Protein AF-A0AAW1YA66-F1 (afdb_monomer)

Secondary structure (DSSP, 8-state):
---S--GGGTS-TTS---TT-HHHHHHHHHHHHHT-SSGGGSPPHHHHHHHHTTSSPPPPPPPGGGGS--------------TTSSS---

pLDDT: mean 74.3, std 18.47, range [38.69, 97.31]

Solvent-accessible surface area (backbone atoms only — not comparable to full-atom values): 6236 Å² total; per-residue (Å²): 91,83,71,95,62,66,67,71,79,77,47,62,89,88,59,89,72,62,96,81,46,59,65,57,58,48,51,51,41,51,51,58,40,60,68,42,87,55,69,87,71,33,69,52,70,70,56,51,50,35,33,77,73,66,75,36,83,74,71,83,46,84,46,77,76,75,79,67,81,91,71,92,74,90,74,78,91,77,78,86,80,69,85,72,72,85,68,69,90,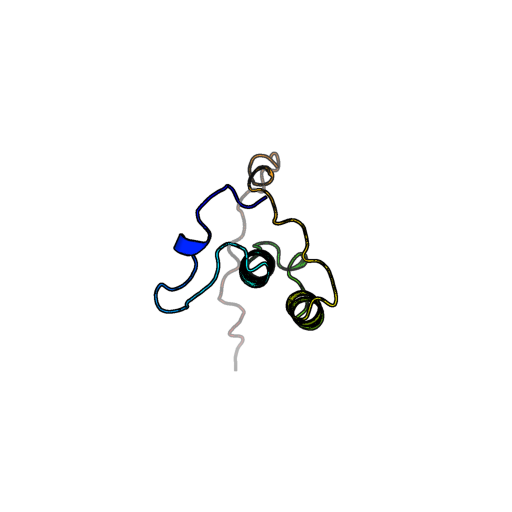131

Structure (mmCIF, N/CA/C/O backbone):
data_AF-A0AAW1YA66-F1
#
_entry.id   AF-A0AAW1YA66-F1
#
loop_
_atom_site.group_PDB
_atom_site.id
_atom_site.type_symbol
_atom_site.label_atom_id
_atom_site.label_alt_id
_atom_site.label_comp_id
_atom_site.label_asym_id
_atom_site.label_entity_id
_atom_site.label_seq_id
_atom_site.pdbx_PDB_ins_code
_atom_site.Cartn_x
_atom_site.Cartn_y
_atom_site.Cartn_z
_atom_site.occupancy
_atom_site.B_iso_or_equiv
_atom_site.auth_seq_id
_atom_site.auth_comp_id
_atom_site.auth_asym_id
_atom_site.auth_atom_id
_atom_site.pdbx_PDB_model_num
ATOM 1 N N . MET A 1 1 ? 7.799 9.699 3.716 1.00 44.59 1 MET A N 1
ATOM 2 C CA . MET A 1 1 ? 8.345 9.281 2.397 1.00 44.59 1 MET A CA 1
ATOM 3 C C . MET A 1 1 ? 9.010 7.923 2.551 1.00 44.59 1 MET A C 1
ATOM 5 O O . MET A 1 1 ? 9.766 7.777 3.507 1.00 44.59 1 MET A O 1
ATOM 9 N N . LEU A 1 2 ? 8.720 6.936 1.686 1.00 50.50 2 LEU A N 1
ATOM 10 C CA . LEU A 1 2 ? 9.565 5.739 1.617 1.00 50.50 2 LEU A CA 1
ATOM 11 C C . LEU A 1 2 ? 10.988 6.236 1.356 1.00 50.50 2 LEU A C 1
ATOM 13 O O . LEU A 1 2 ? 11.214 6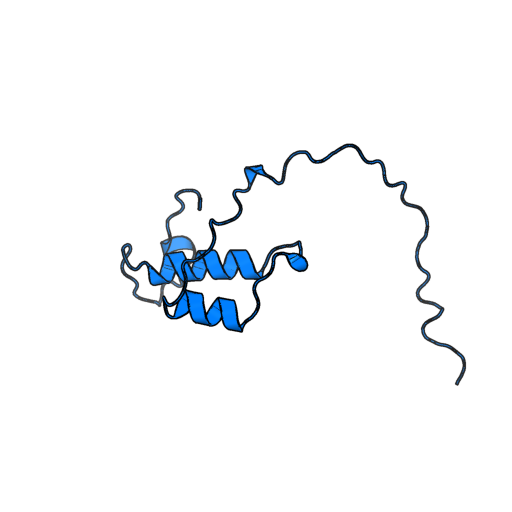.970 0.395 1.00 50.50 2 LEU A O 1
ATOM 17 N N . ARG A 1 3 ? 11.924 5.910 2.256 1.00 51.97 3 ARG A N 1
ATOM 18 C CA . ARG A 1 3 ? 13.349 6.054 1.950 1.00 51.97 3 ARG A CA 1
ATOM 19 C C . ARG A 1 3 ? 13.561 5.326 0.633 1.00 51.97 3 ARG A C 1
ATOM 21 O O . ARG A 1 3 ? 12.957 4.277 0.445 1.00 51.97 3 ARG A O 1
ATOM 28 N N . GLU A 1 4 ? 14.359 5.912 -0.242 1.00 52.31 4 GLU A N 1
ATOM 29 C CA . GLU A 1 4 ? 14.715 5.429 -1.576 1.00 52.31 4 GLU A CA 1
ATOM 30 C C . GLU A 1 4 ? 15.423 4.058 -1.503 1.00 52.31 4 GLU A C 1
ATOM 32 O O . GLU A 1 4 ? 16.616 3.919 -1.739 1.00 52.31 4 GLU A O 1
ATOM 37 N N . GLY A 1 5 ? 14.694 3.040 -1.054 1.00 57.00 5 GLY A N 1
ATOM 38 C CA . GLY A 1 5 ? 14.977 1.632 -1.232 1.00 57.00 5 GLY A CA 1
ATOM 39 C C . GLY A 1 5 ? 14.304 1.222 -2.529 1.00 57.00 5 GLY A C 1
ATOM 40 O O . GLY A 1 5 ? 13.197 1.680 -2.834 1.00 57.00 5 GLY A O 1
ATOM 41 N N . LYS A 1 6 ? 14.990 0.412 -3.332 1.00 70.06 6 LYS A N 1
AT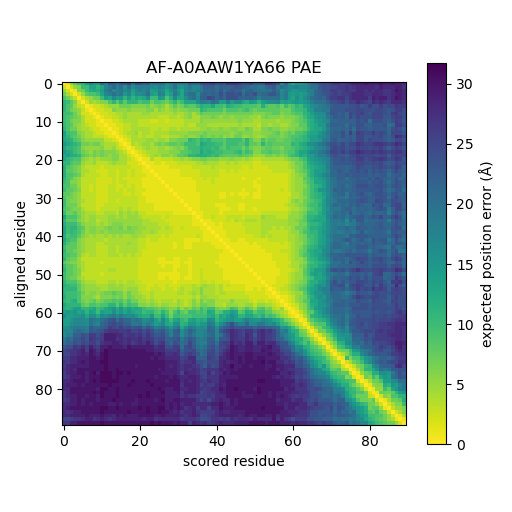OM 42 C CA . LYS A 1 6 ? 14.450 -0.035 -4.611 1.00 70.06 6 LYS A CA 1
ATOM 43 C C . LYS A 1 6 ? 13.148 -0.784 -4.350 1.00 70.06 6 LYS A C 1
ATOM 45 O O . LYS A 1 6 ? 13.126 -1.771 -3.632 1.00 70.06 6 LYS A O 1
ATOM 50 N N . MET A 1 7 ? 12.065 -0.329 -4.972 1.00 73.50 7 MET A N 1
ATOM 51 C CA . MET A 1 7 ? 10.736 -0.958 -4.913 1.00 73.50 7 MET A CA 1
ATOM 52 C C . MET A 1 7 ? 10.806 -2.456 -5.246 1.00 73.50 7 MET A C 1
ATOM 54 O O . MET A 1 7 ? 10.117 -3.274 -4.643 1.00 73.50 7 MET A O 1
ATOM 58 N N . LYS A 1 8 ? 11.724 -2.796 -6.157 1.00 75.25 8 LYS A N 1
ATOM 59 C CA . LYS A 1 8 ? 12.105 -4.149 -6.573 1.00 75.25 8 LYS A CA 1
ATOM 60 C C . LYS A 1 8 ? 12.533 -5.080 -5.440 1.00 75.25 8 LYS A C 1
ATOM 62 O O . LYS A 1 8 ? 12.466 -6.283 -5.624 1.00 75.25 8 LYS A O 1
ATOM 67 N N . ASP A 1 9 ? 12.951 -4.549 -4.296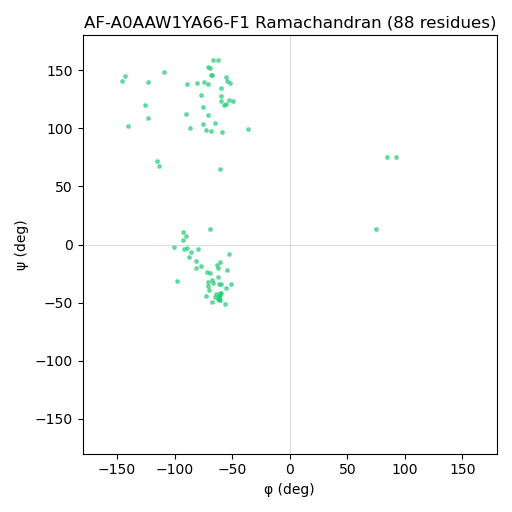 1.00 83.38 9 ASP A N 1
ATOM 68 C CA . ASP A 1 9 ? 13.377 -5.365 -3.157 1.00 83.38 9 ASP A CA 1
ATOM 69 C C . ASP A 1 9 ? 12.176 -5.877 -2.336 1.00 83.38 9 ASP A C 1
ATOM 71 O O . ASP A 1 9 ? 12.306 -6.828 -1.571 1.00 83.38 9 ASP A O 1
ATOM 75 N N . ILE A 1 10 ? 11.010 -5.229 -2.466 1.00 84.31 10 ILE A N 1
ATOM 76 C CA . ILE A 1 10 ? 9.774 -5.560 -1.730 1.00 84.31 10 ILE A CA 1
ATOM 77 C C . ILE A 1 10 ? 8.845 -6.426 -2.587 1.00 84.31 10 ILE A C 1
ATOM 79 O O . ILE A 1 10 ? 8.062 -7.226 -2.076 1.00 84.31 10 ILE A O 1
ATOM 83 N N . VAL A 1 11 ? 8.904 -6.218 -3.897 1.00 85.88 11 VAL A N 1
ATOM 84 C CA . VAL A 1 11 ? 8.081 -6.895 -4.888 1.00 85.88 11 VAL A CA 1
ATOM 85 C C . VAL A 1 11 ? 8.663 -8.280 -5.179 1.00 85.88 11 VAL A C 1
ATOM 87 O O . VAL A 1 11 ? 9.876 -8.438 -5.284 1.00 85.88 11 VAL A O 1
ATOM 90 N N . ASP A 1 12 ? 7.797 -9.287 -5.308 1.00 89.88 12 ASP A N 1
ATOM 91 C CA . ASP A 1 12 ? 8.208 -10.647 -5.672 1.00 89.88 12 ASP A CA 1
ATOM 92 C C . ASP A 1 12 ? 9.004 -10.651 -6.997 1.00 89.88 12 ASP A C 1
ATOM 94 O O . ASP A 1 12 ? 8.730 -9.879 -7.913 1.00 89.88 12 ASP A O 1
ATOM 98 N N . SER A 1 13 ? 10.012 -11.510 -7.121 1.00 88.25 13 SER A N 1
ATOM 99 C CA . SER A 1 13 ? 10.831 -11.562 -8.340 1.00 88.25 13 SER A CA 1
ATOM 100 C C . SER A 1 13 ? 10.070 -12.112 -9.552 1.00 88.25 13 SER A C 1
ATOM 102 O O . SER A 1 13 ? 10.416 -11.779 -10.685 1.00 88.25 13 SER A O 1
ATOM 104 N N . GLU A 1 14 ? 9.025 -12.915 -9.325 1.00 90.62 14 GLU A N 1
ATOM 105 C CA . GLU A 1 14 ? 8.205 -13.505 -10.389 1.00 90.62 14 GLU A CA 1
ATOM 106 C C . GLU A 1 14 ? 7.148 -12.532 -10.936 1.00 90.62 14 GLU A C 1
ATOM 108 O O . GLU A 1 14 ? 6.573 -12.776 -12.001 1.00 90.62 14 GLU A O 1
ATOM 113 N N . ILE A 1 15 ? 6.873 -11.419 -10.242 1.00 86.94 15 ILE A N 1
ATOM 114 C CA . ILE A 1 15 ? 5.933 -10.410 -10.734 1.00 86.94 15 ILE A CA 1
ATOM 115 C C . ILE A 1 15 ? 6.687 -9.365 -11.567 1.00 86.94 15 ILE A C 1
ATOM 117 O O . ILE A 1 15 ? 7.509 -8.587 -11.086 1.00 86.94 15 ILE A O 1
ATOM 121 N N . SER A 1 16 ? 6.414 -9.354 -12.872 1.00 84.38 16 SER A N 1
ATOM 122 C CA . SER A 1 16 ? 7.013 -8.388 -13.790 1.00 84.38 16 SER A CA 1
ATOM 123 C C . SER A 1 16 ? 6.342 -7.029 -13.616 1.00 84.38 16 SER A C 1
ATOM 125 O O . SER A 1 16 ? 5.221 -6.831 -14.095 1.00 84.38 16 SER A O 1
ATOM 127 N N . ILE A 1 17 ? 7.014 -6.096 -12.944 1.00 81.44 17 ILE A N 1
ATOM 128 C CA . ILE A 1 17 ? 6.506 -4.735 -12.767 1.00 81.44 17 ILE A CA 1
ATOM 129 C C . ILE A 1 17 ? 7.506 -3.714 -13.299 1.00 81.44 17 ILE A C 1
ATOM 131 O O . ILE A 1 17 ? 8.719 -3.866 -13.137 1.00 81.44 17 ILE A O 1
ATOM 135 N N . ASP A 1 18 ? 6.981 -2.687 -13.960 1.00 83.19 18 ASP A N 1
ATOM 136 C CA . ASP A 1 18 ? 7.763 -1.535 -14.385 1.00 83.19 18 ASP A CA 1
ATOM 137 C C . ASP A 1 18 ? 8.087 -0.647 -13.176 1.00 83.19 18 ASP A C 1
ATOM 139 O O . ASP A 1 18 ? 7.238 -0.438 -12.309 1.00 83.19 18 ASP A O 1
ATOM 143 N N . ASP A 1 19 ? 9.307 -0.109 -13.114 1.00 73.88 19 ASP A N 1
ATOM 144 C CA . ASP A 1 19 ? 9.728 0.749 -11.997 1.00 73.88 19 ASP A CA 1
ATOM 145 C C . ASP A 1 19 ? 8.887 2.042 -11.903 1.00 73.88 19 ASP A C 1
ATOM 147 O O . ASP A 1 19 ? 8.838 2.659 -10.839 1.00 73.88 19 ASP A O 1
ATOM 151 N N . ALA A 1 20 ? 8.216 2.452 -12.988 1.00 78.38 20 ALA A N 1
ATOM 152 C CA . ALA A 1 20 ? 7.311 3.599 -13.016 1.00 78.38 20 ALA A CA 1
ATOM 153 C C . ALA A 1 20 ? 5.838 3.233 -12.741 1.00 78.38 20 ALA A C 1
ATOM 155 O O . ALA A 1 20 ? 4.975 4.111 -12.815 1.00 78.38 20 ALA A O 1
ATOM 156 N N . ASP A 1 21 ? 5.515 1.972 -12.422 1.00 8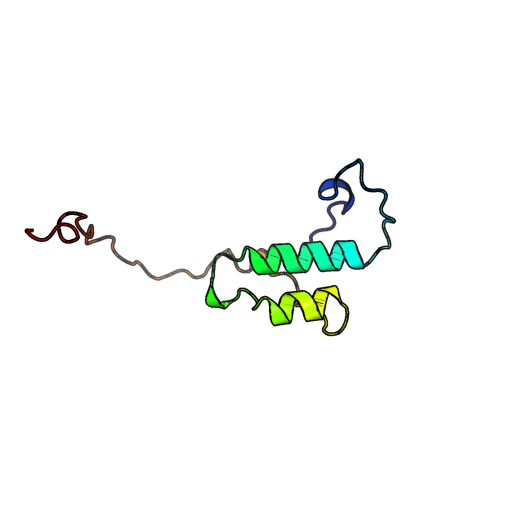6.31 21 ASP A N 1
ATOM 157 C CA . ASP A 1 21 ? 4.141 1.582 -12.094 1.00 86.31 21 ASP A CA 1
ATOM 158 C C . ASP A 1 21 ? 3.732 2.109 -10.706 1.00 86.31 21 ASP A C 1
ATOM 160 O O . ASP A 1 21 ? 4.008 1.516 -9.657 1.00 86.31 21 ASP A O 1
ATOM 164 N N . GLU A 1 22 ? 3.016 3.235 -10.697 1.00 85.81 22 GLU A N 1
ATOM 165 C CA . GLU A 1 22 ? 2.508 3.884 -9.481 1.00 85.81 22 GLU A CA 1
ATOM 166 C C . GLU A 1 22 ? 1.554 3.000 -8.658 1.00 85.81 22 GLU A C 1
ATOM 168 O O . GLU A 1 22 ? 1.298 3.275 -7.479 1.00 85.81 22 GLU A O 1
ATOM 173 N N . ARG A 1 23 ? 1.031 1.905 -9.224 1.00 88.44 23 ARG A N 1
ATOM 174 C CA . ARG A 1 23 ? 0.203 0.958 -8.463 1.00 88.44 23 ARG A CA 1
ATOM 175 C C . ARG A 1 23 ? 1.019 0.245 -7.396 1.00 88.44 23 ARG A C 1
ATOM 177 O O . ARG A 1 23 ? 0.493 -0.016 -6.317 1.00 88.44 23 ARG A O 1
ATOM 184 N N . VAL A 1 24 ? 2.302 -0.012 -7.655 1.00 88.31 24 VAL A N 1
ATOM 185 C CA . VAL A 1 24 ? 3.210 -0.634 -6.682 1.00 88.31 24 VAL A CA 1
ATOM 186 C C . VAL A 1 24 ? 3.466 0.304 -5.518 1.00 88.31 24 VAL A C 1
ATOM 188 O O . VAL A 1 24 ? 3.311 -0.090 -4.363 1.00 88.31 24 VAL A O 1
ATOM 191 N N . SER A 1 25 ? 3.812 1.560 -5.805 1.00 86.19 25 SER A N 1
ATOM 192 C CA . SER A 1 25 ? 4.050 2.555 -4.758 1.00 86.19 25 SER A CA 1
ATOM 193 C C . SER A 1 25 ? 2.795 2.771 -3.912 1.00 86.19 25 SER A C 1
ATOM 195 O O . SER A 1 25 ? 2.871 2.758 -2.682 1.00 86.19 25 SER A O 1
ATOM 197 N N . THR A 1 26 ? 1.631 2.872 -4.557 1.00 90.19 26 THR A N 1
ATOM 198 C CA . THR A 1 26 ? 0.332 2.998 -3.887 1.00 90.19 26 THR A CA 1
ATOM 199 C C . THR A 1 26 ? 0.030 1.779 -3.017 1.00 90.19 26 THR A C 1
ATOM 201 O O . THR A 1 26 ? -0.308 1.940 -1.844 1.00 90.19 26 THR A O 1
ATOM 204 N N . ALA A 1 27 ? 0.205 0.564 -3.543 1.00 90.81 27 ALA A N 1
ATOM 205 C CA . ALA A 1 27 ? -0.029 -0.671 -2.800 1.00 90.81 27 ALA A CA 1
ATOM 206 C C . ALA A 1 27 ? 0.883 -0.781 -1.571 1.00 90.81 27 ALA A C 1
ATOM 208 O O . ALA A 1 27 ? 0.407 -1.129 -0.491 1.00 90.81 27 ALA A O 1
ATOM 209 N N . ILE A 1 28 ? 2.163 -0.417 -1.697 1.00 88.69 28 ILE A N 1
ATOM 210 C CA . ILE A 1 28 ? 3.108 -0.419 -0.574 1.00 88.69 28 ILE A CA 1
ATOM 211 C C . ILE A 1 28 ? 2.692 0.605 0.490 1.00 88.69 28 ILE A C 1
ATOM 213 O O . ILE A 1 28 ? 2.665 0.280 1.677 1.00 88.69 28 ILE A O 1
ATOM 217 N N . VAL A 1 29 ? 2.323 1.829 0.096 1.00 89.25 29 VAL A N 1
ATOM 218 C CA . VAL A 1 29 ? 1.854 2.860 1.041 1.00 89.25 29 VAL A CA 1
ATOM 219 C C . VAL A 1 29 ? 0.590 2.401 1.771 1.00 89.25 29 VAL A C 1
ATOM 221 O O . VAL A 1 29 ? 0.503 2.537 2.991 1.00 89.25 29 VAL A O 1
ATOM 224 N N . VAL A 1 30 ? -0.367 1.815 1.050 1.00 92.00 30 VAL A N 1
ATOM 225 C CA . VAL A 1 30 ? -1.601 1.272 1.634 1.00 92.00 30 VAL A CA 1
ATOM 226 C C . VAL A 1 30 ? -1.299 0.108 2.578 1.00 92.00 30 VAL A C 1
ATOM 228 O O . VAL A 1 30 ? -1.856 0.068 3.675 1.00 92.00 30 VAL A O 1
ATOM 231 N N . ALA A 1 31 ? -0.388 -0.798 2.215 1.00 91.31 31 ALA A N 1
ATOM 232 C CA . ALA A 1 31 ? 0.028 -1.904 3.075 1.00 91.31 31 ALA A CA 1
ATOM 233 C C . ALA A 1 31 ? 0.639 -1.390 4.388 1.00 91.31 31 ALA A C 1
ATOM 235 O O . ALA A 1 31 ? 0.215 -1.807 5.467 1.00 91.31 31 ALA A O 1
ATOM 236 N N . LEU A 1 32 ? 1.555 -0.418 4.307 1.00 87.75 32 LEU A N 1
ATOM 237 C CA . LEU A 1 32 ? 2.156 0.235 5.476 1.00 87.75 32 LEU A CA 1
ATOM 238 C C . LEU A 1 32 ? 1.120 0.966 6.340 1.00 87.75 32 LEU A C 1
ATOM 240 O O . LEU A 1 32 ? 1.252 1.009 7.564 1.00 87.75 32 LEU A O 1
ATOM 244 N N . TRP A 1 33 ? 0.082 1.528 5.720 1.00 90.75 33 TRP A N 1
ATOM 245 C CA . TRP A 1 33 ? -1.020 2.170 6.430 1.00 90.75 33 TRP A CA 1
ATOM 246 C C . TRP A 1 33 ? -1.914 1.155 7.163 1.00 90.75 33 TRP A C 1
ATOM 248 O O . TRP A 1 33 ? -2.367 1.416 8.277 1.00 90.75 33 TRP A O 1
ATOM 258 N N . CYS A 1 34 ? -2.124 -0.030 6.586 1.00 92.56 34 CYS A N 1
ATOM 259 C CA . CYS A 1 34 ? -2.938 -1.092 7.184 1.00 92.56 34 CYS A CA 1
ATOM 260 C C . CYS A 1 34 ? -2.278 -1.750 8.404 1.00 92.56 34 CYS A C 1
ATOM 262 O O . CYS A 1 34 ? -2.981 -2.173 9.322 1.00 92.56 34 CYS A O 1
ATOM 264 N N . ILE A 1 35 ? -0.945 -1.832 8.430 1.00 90.25 35 ILE A N 1
ATOM 265 C CA . ILE A 1 35 ? -0.191 -2.491 9.512 1.00 90.25 35 ILE A CA 1
ATOM 266 C C . ILE A 1 35 ? 0.248 -1.538 10.633 1.00 90.25 35 ILE A C 1
ATOM 268 O O . ILE A 1 35 ? 1.056 -1.928 11.472 1.00 90.25 35 ILE A O 1
ATOM 272 N N . GLN A 1 36 ? -0.256 -0.299 10.659 1.00 86.62 36 GLN A N 1
ATOM 273 C CA . GLN A 1 36 ? 0.077 0.671 11.707 1.00 86.62 36 GLN A CA 1
ATOM 274 C C . GLN A 1 36 ? -0.195 0.111 13.110 1.00 86.62 36 GLN A C 1
ATOM 276 O O . GLN A 1 36 ? -1.196 -0.576 13.337 1.00 86.62 36 GLN A O 1
ATOM 281 N N . GLU A 1 37 ? 0.699 0.413 14.051 1.00 87.19 37 GLU A N 1
ATOM 282 C CA . GLU A 1 37 ? 0.583 -0.025 15.446 1.00 87.19 37 GLU A CA 1
ATOM 283 C C . GLU A 1 37 ? -0.682 0.543 16.097 1.00 87.19 37 GLU A C 1
ATOM 285 O O . GLU A 1 37 ? -1.477 -0.203 16.669 1.00 87.19 37 GLU A O 1
ATOM 290 N N . ASP A 1 38 ? -0.931 1.840 15.899 1.00 87.19 38 ASP A N 1
ATOM 291 C CA . ASP A 1 38 ? -2.172 2.483 16.313 1.00 87.19 38 ASP A CA 1
ATOM 292 C C . ASP A 1 38 ? -3.349 2.022 15.435 1.00 87.19 38 ASP A C 1
ATOM 294 O O . ASP A 1 38 ? -3.459 2.358 14.251 1.00 87.19 38 ASP A O 1
ATOM 298 N N . MET A 1 39 ? -4.261 1.259 16.040 1.00 89.94 39 MET A N 1
ATOM 299 C CA . MET A 1 39 ? -5.462 0.737 15.386 1.00 89.94 39 MET A CA 1
ATOM 300 C C . MET A 1 39 ? -6.413 1.840 14.909 1.00 89.94 39 MET A C 1
ATOM 302 O O . MET A 1 39 ? -7.131 1.625 13.933 1.00 89.94 39 MET A O 1
ATOM 306 N N . SER A 1 40 ? -6.422 3.004 15.565 1.00 89.62 40 SER A N 1
ATOM 307 C CA . SER A 1 40 ? -7.295 4.129 15.200 1.00 89.62 40 SER A CA 1
ATOM 308 C C . SER A 1 40 ? -6.866 4.806 13.896 1.00 89.62 40 SER A C 1
ATOM 310 O O . SER A 1 40 ? -7.688 5.400 13.198 1.00 89.62 40 SER A O 1
ATOM 312 N N . MET A 1 41 ? -5.589 4.657 13.536 1.00 87.69 41 MET A N 1
ATOM 313 C CA . MET A 1 41 ? -5.008 5.203 12.314 1.00 87.69 41 MET A CA 1
ATOM 314 C C . MET A 1 41 ? -5.161 4.266 11.114 1.00 87.69 41 MET A C 1
ATOM 316 O O . MET A 1 41 ? -4.892 4.691 9.989 1.00 87.69 41 MET A O 1
ATOM 320 N N . ARG A 1 42 ? -5.580 3.008 11.315 1.00 92.50 42 ARG A N 1
ATOM 321 C CA . ARG A 1 42 ? -5.767 2.040 10.226 1.00 92.50 42 ARG A CA 1
ATOM 322 C C . ARG A 1 42 ? -6.984 2.415 9.368 1.00 92.50 42 ARG A C 1
ATOM 324 O O . ARG A 1 42 ? -8.031 2.777 9.908 1.00 92.50 42 ARG A O 1
ATOM 331 N N . PRO A 1 43 ? -6.896 2.308 8.033 1.00 94.12 43 PRO A N 1
ATOM 332 C CA . PRO A 1 43 ? -8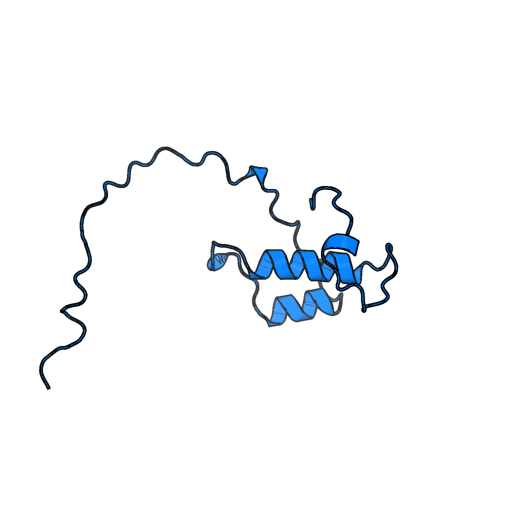.012 2.626 7.153 1.00 94.12 43 PRO A CA 1
ATOM 333 C C . PRO A 1 43 ? -9.135 1.590 7.237 1.00 94.12 43 PRO A C 1
ATOM 335 O O . PRO A 1 43 ? -8.906 0.403 7.464 1.00 94.12 43 PRO A O 1
ATOM 338 N N . SER A 1 44 ? -10.364 2.025 6.947 1.00 95.50 44 SER A N 1
ATOM 339 C CA . SER A 1 44 ? -11.454 1.094 6.654 1.00 95.50 44 SER A CA 1
ATOM 340 C C . SER A 1 44 ? -11.222 0.404 5.307 1.00 95.50 44 SER A C 1
ATOM 342 O O . SER A 1 44 ? -10.644 0.993 4.390 1.00 95.50 44 SER A O 1
ATOM 344 N N . MET A 1 45 ? -11.744 -0.814 5.135 1.00 96.94 45 MET A N 1
ATOM 345 C CA . MET A 1 45 ? -11.615 -1.517 3.852 1.00 96.94 45 MET A CA 1
ATOM 346 C C . MET A 1 45 ? -12.236 -0.755 2.680 1.00 96.94 45 MET A C 1
ATOM 348 O O . MET A 1 45 ? -11.684 -0.774 1.586 1.00 96.94 45 MET A O 1
ATOM 352 N N . ALA A 1 46 ? -13.329 -0.020 2.904 1.00 97.31 46 ALA A N 1
ATOM 353 C CA . ALA A 1 46 ? -13.903 0.846 1.876 1.00 97.31 46 ALA A CA 1
ATOM 354 C C . ALA A 1 46 ? -12.895 1.908 1.403 1.00 97.31 46 ALA A C 1
ATOM 356 O O . ALA A 1 46 ? -12.768 2.153 0.205 1.00 97.31 46 ALA A O 1
ATOM 357 N N . LYS A 1 47 ? -12.135 2.503 2.333 1.00 95.44 47 LYS A N 1
ATOM 358 C CA . LYS A 1 47 ? -11.105 3.487 1.993 1.00 95.44 47 LYS A CA 1
ATOM 359 C C . LYS A 1 47 ? -9.915 2.848 1.280 1.00 95.44 47 LYS A C 1
ATOM 361 O O . LYS A 1 47 ? -9.406 3.440 0.335 1.00 95.44 47 LYS A O 1
ATOM 366 N N . VAL A 1 48 ? -9.502 1.651 1.701 1.00 95.81 48 VAL A N 1
ATOM 367 C CA . VAL A 1 48 ? -8.450 0.868 1.030 1.00 95.81 48 VAL A CA 1
ATOM 368 C C . VAL A 1 48 ? -8.801 0.640 -0.440 1.00 95.81 48 VAL A C 1
ATOM 370 O O . VAL A 1 48 ? -8.001 0.971 -1.310 1.00 95.81 48 VAL A O 1
ATOM 373 N N . VAL A 1 49 ? -10.012 0.152 -0.724 1.00 96.69 49 VAL A N 1
ATOM 374 C CA . VAL A 1 49 ? -10.469 -0.110 -2.099 1.00 96.69 49 VAL A CA 1
ATOM 375 C C . VAL A 1 49 ? -10.506 1.177 -2.921 1.00 96.69 49 VAL A C 1
ATOM 377 O O . VAL A 1 49 ? -9.930 1.214 -4.001 1.00 96.69 49 VAL A O 1
ATOM 380 N N . GLN A 1 50 ? -11.071 2.262 -2.380 1.00 96.56 50 GLN A N 1
ATOM 381 C CA . GLN A 1 50 ? -11.085 3.561 -3.065 1.00 96.56 50 GLN A CA 1
ATOM 382 C C . GLN A 1 50 ? -9.683 4.047 -3.451 1.00 96.56 50 GLN A C 1
ATOM 384 O O . GLN A 1 50 ? -9.518 4.661 -4.501 1.00 96.56 50 GLN A O 1
ATOM 389 N N . VAL A 1 51 ? -8.678 3.811 -2.605 1.00 95.38 51 VAL A N 1
ATOM 390 C CA . VAL A 1 51 ? -7.297 4.207 -2.908 1.00 95.38 51 VAL A CA 1
ATOM 391 C C . VAL A 1 51 ? -6.686 3.309 -3.984 1.00 95.38 51 VAL A C 1
ATOM 393 O O . VAL A 1 51 ? -6.082 3.819 -4.922 1.00 95.38 51 VAL A O 1
ATOM 396 N N . LEU A 1 52 ? -6.878 1.990 -3.896 1.00 94.81 52 LEU A N 1
ATOM 397 C CA . LEU A 1 52 ? -6.343 1.037 -4.878 1.00 94.81 52 LEU A CA 1
ATOM 398 C C . LEU A 1 52 ? -7.000 1.166 -6.263 1.00 94.81 52 LEU A C 1
ATOM 400 O O . LEU A 1 52 ? -6.342 0.936 -7.273 1.00 94.81 52 LEU A O 1
ATOM 404 N N . GLU A 1 53 ? -8.268 1.574 -6.320 1.00 95.75 53 GLU A N 1
ATOM 405 C CA . GLU A 1 53 ? -8.988 1.883 -7.564 1.00 95.75 53 GLU A CA 1
ATOM 406 C C . GLU A 1 53 ? -8.658 3.280 -8.124 1.00 95.75 53 GLU A C 1
ATOM 408 O O . GLU A 1 53 ? -9.148 3.649 -9.190 1.00 95.75 53 GLU A O 1
ATOM 413 N N . GLY A 1 54 ? -7.846 4.079 -7.422 1.00 92.44 54 GLY A N 1
ATOM 414 C CA . GLY A 1 54 ? -7.485 5.437 -7.842 1.00 92.44 54 GLY A CA 1
ATOM 415 C C . GLY A 1 54 ? -8.596 6.477 -7.651 1.00 92.44 54 GLY A C 1
ATOM 416 O O . GLY A 1 54 ? -8.493 7.593 -8.155 1.00 92.44 54 GLY A O 1
ATOM 417 N N . LEU A 1 55 ? -9.652 6.148 -6.902 1.00 94.31 55 LEU A N 1
ATOM 418 C CA . LEU A 1 55 ? -10.756 7.059 -6.571 1.00 94.31 55 LEU A CA 1
ATOM 419 C C . LEU A 1 55 ? -10.381 8.056 -5.466 1.00 94.31 55 LEU A C 1
ATOM 421 O O . LEU A 1 55 ? -11.057 9.068 -5.273 1.00 94.31 55 LEU A O 1
ATOM 425 N N . CYS A 1 56 ? -9.333 7.762 -4.697 1.00 90.88 56 CYS A N 1
ATOM 426 C CA . CYS A 1 56 ? -8.811 8.609 -3.633 1.00 90.88 56 CYS A CA 1
ATOM 427 C C . CYS A 1 56 ? -7.280 8.529 -3.576 1.00 90.88 56 CYS A C 1
ATOM 429 O O . CYS A 1 56 ? -6.729 7.446 -3.746 1.00 90.88 56 CYS A O 1
ATOM 431 N N . PRO A 1 57 ? -6.579 9.626 -3.245 1.00 87.31 57 PRO A N 1
ATOM 432 C CA . PRO A 1 57 ? -5.138 9.569 -3.040 1.00 87.31 57 PRO A CA 1
ATOM 433 C C . PRO A 1 57 ? -4.791 8.770 -1.778 1.00 87.3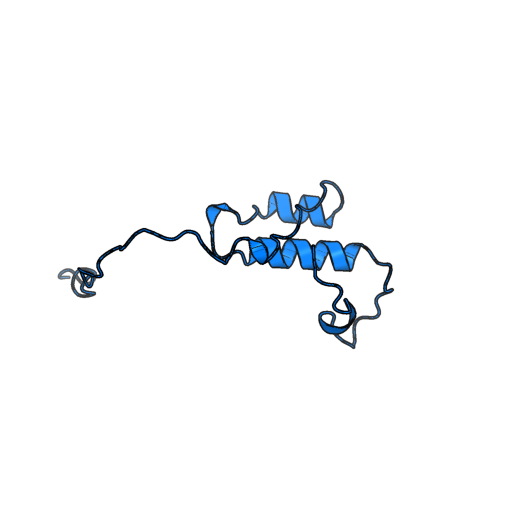1 57 PRO A C 1
ATOM 435 O O . PRO A 1 57 ? -5.508 8.825 -0.770 1.00 87.31 57 PRO A O 1
ATOM 438 N N . ALA A 1 58 ? -3.663 8.060 -1.823 1.00 83.75 58 ALA A N 1
ATOM 439 C CA . ALA A 1 58 ? -3.076 7.438 -0.645 1.00 83.75 58 ALA A CA 1
ATOM 440 C C . ALA A 1 58 ? -2.565 8.513 0.336 1.00 83.75 58 ALA A C 1
ATOM 442 O O . ALA A 1 58 ? -2.094 9.570 -0.099 1.00 83.75 58 ALA A O 1
ATOM 443 N N . PRO A 1 59 ? -2.637 8.280 1.659 1.00 81.56 59 PRO A N 1
ATOM 444 C CA . PRO A 1 59 ? -2.033 9.190 2.622 1.00 81.56 59 PRO A CA 1
ATOM 445 C C . PRO A 1 59 ? -0.507 9.182 2.496 1.00 81.56 59 PRO A C 1
ATOM 447 O O . PRO A 1 59 ? 0.098 8.228 2.010 1.00 81.56 59 PRO A O 1
ATOM 450 N N . GLN A 1 60 ? 0.134 10.244 2.981 1.00 70.75 60 GLN A N 1
ATOM 451 C CA . GLN A 1 60 ? 1.588 10.266 3.119 1.00 70.75 60 GLN A CA 1
ATOM 452 C C . GLN A 1 60 ? 2.008 9.122 4.059 1.00 70.75 60 GLN A C 1
ATOM 454 O O . GLN A 1 60 ? 1.471 9.037 5.167 1.00 70.75 60 GLN A O 1
ATOM 459 N N . PRO A 1 61 ? 2.951 8.247 3.660 1.00 62.84 61 PRO A N 1
ATOM 460 C CA . PRO A 1 61 ? 3.406 7.178 4.533 1.00 62.84 61 PRO A CA 1
ATOM 461 C C . PRO A 1 61 ? 3.999 7.800 5.804 1.00 62.84 61 PRO A C 1
ATOM 463 O O . PRO A 1 61 ? 4.781 8.758 5.681 1.00 62.84 61 PRO A O 1
ATOM 466 N N . PRO A 1 62 ? 3.658 7.284 7.001 1.00 59.53 62 PRO A N 1
ATOM 467 C CA . PRO A 1 62 ? 4.204 7.801 8.243 1.00 59.53 62 PRO A CA 1
ATOM 468 C C . PRO A 1 62 ? 5.724 7.711 8.162 1.00 59.53 62 PRO A C 1
ATOM 470 O O . PRO A 1 62 ? 6.308 6.658 7.912 1.00 59.53 62 PRO A O 1
ATOM 473 N N . THR A 1 63 ? 6.375 8.864 8.265 1.00 56.47 63 THR A N 1
ATOM 474 C CA . THR A 1 63 ? 7.832 8.928 8.200 1.00 56.47 63 THR A CA 1
ATOM 475 C C . THR A 1 63 ? 8.339 8.455 9.558 1.00 56.47 63 THR A C 1
ATOM 477 O O . THR A 1 63 ? 7.897 8.987 10.573 1.00 56.47 63 THR A O 1
ATOM 480 N N . SER A 1 64 ? 9.267 7.491 9.605 1.00 54.06 64 SER A N 1
ATOM 481 C CA . SER A 1 64 ? 9.807 6.913 10.855 1.00 54.06 64 SER A CA 1
ATOM 482 C C . SER A 1 64 ? 10.357 7.936 11.867 1.00 54.06 64 SER A C 1
ATOM 484 O O . SER A 1 64 ? 10.665 7.573 12.995 1.00 54.06 64 SER A O 1
ATOM 486 N N . ALA A 1 65 ? 10.463 9.216 11.497 1.00 48.53 65 ALA A N 1
ATOM 487 C CA . ALA A 1 65 ? 10.869 10.312 12.367 1.00 48.53 65 ALA A CA 1
ATOM 488 C C . ALA A 1 65 ? 9.919 10.577 13.554 1.00 48.53 65 ALA A C 1
ATOM 490 O O . ALA A 1 65 ? 10.346 11.216 14.508 1.00 48.53 65 ALA A O 1
ATOM 491 N N . THR A 1 66 ? 8.674 10.089 13.546 1.00 44.34 66 THR A N 1
ATOM 492 C CA . THR A 1 66 ? 7.742 10.299 14.677 1.00 44.34 66 THR A CA 1
ATOM 493 C C . THR A 1 66 ? 7.828 9.203 15.753 1.00 44.34 66 THR A C 1
ATOM 495 O O . THR A 1 66 ? 7.201 9.324 16.797 1.00 44.34 66 THR A O 1
ATOM 498 N N . MET A 1 67 ? 8.647 8.162 15.556 1.00 49.06 67 MET A N 1
ATOM 499 C CA . MET A 1 67 ? 8.837 7.075 16.537 1.00 49.06 67 MET A CA 1
ATOM 500 C C . MET A 1 67 ? 9.979 7.332 17.535 1.00 49.06 67 MET A C 1
ATOM 502 O O . MET A 1 67 ? 10.322 6.450 18.317 1.00 49.06 67 MET A O 1
ATOM 506 N N . ILE A 1 68 ? 10.586 8.523 17.537 1.00 43.44 68 ILE A N 1
ATOM 507 C CA . ILE A 1 68 ? 11.621 8.879 18.513 1.00 43.44 68 ILE A CA 1
ATOM 508 C C . ILE A 1 68 ? 11.170 10.146 19.246 1.00 43.44 68 ILE A C 1
ATOM 510 O O . ILE A 1 68 ? 11.174 11.234 18.680 1.00 43.44 68 ILE A O 1
ATOM 514 N N . CYS A 1 69 ? 10.808 9.966 20.519 1.00 41.59 69 CYS A N 1
ATOM 515 C CA . CYS A 1 69 ? 10.494 10.982 21.533 1.00 41.59 69 CYS A CA 1
ATOM 516 C C . CYS A 1 69 ? 9.058 11.541 21.570 1.00 41.59 69 CYS A C 1
ATOM 518 O O . CYS A 1 69 ? 8.824 12.721 21.323 1.00 41.59 69 CYS A O 1
ATOM 520 N N . ALA A 1 70 ? 8.132 10.732 22.090 1.00 41.94 70 ALA A N 1
ATOM 521 C CA . ALA A 1 70 ? 7.144 11.218 23.057 1.00 41.94 70 ALA A CA 1
ATOM 522 C C . ALA A 1 70 ? 7.363 10.508 24.410 1.00 41.94 70 ALA A C 1
ATOM 524 O O . ALA A 1 70 ? 6.611 9.628 24.809 1.00 41.94 70 ALA A O 1
ATOM 525 N N . GLY A 1 71 ? 8.448 10.870 25.098 1.00 43.50 71 GLY A N 1
ATOM 526 C CA . GLY A 1 71 ? 8.536 10.810 26.563 1.00 43.50 71 GLY A CA 1
ATOM 527 C C . GLY A 1 71 ? 8.536 12.256 27.084 1.00 43.50 71 GLY A C 1
ATOM 528 O O . GLY A 1 71 ? 9.020 13.125 26.357 1.00 43.50 71 GLY A O 1
ATOM 529 N N . PRO A 1 72 ? 7.994 12.560 28.279 1.00 49.41 72 PRO A N 1
ATOM 530 C CA . PRO A 1 72 ? 8.071 11.722 29.467 1.00 49.41 72 PRO A CA 1
ATOM 531 C C . PRO A 1 72 ? 6.688 11.420 30.063 1.00 49.41 72 PRO A C 1
ATOM 533 O O . PRO A 1 72 ? 5.973 12.310 30.518 1.00 49.41 72 PRO A O 1
ATOM 536 N N . SER A 1 73 ? 6.333 10.145 30.140 1.00 53.47 73 SER A N 1
ATOM 537 C CA . SER A 1 73 ? 5.357 9.692 31.124 1.00 53.47 73 SER A CA 1
ATOM 538 C C . SER A 1 73 ? 5.832 8.348 31.645 1.00 53.47 73 SER A C 1
ATOM 540 O O . SER A 1 73 ? 5.754 7.331 30.963 1.00 53.47 73 SER A O 1
ATOM 542 N N . GLU A 1 74 ? 6.415 8.377 32.841 1.00 50.84 74 GLU A N 1
ATOM 543 C CA . GLU A 1 74 ? 6.552 7.199 33.685 1.00 50.84 74 GLU A CA 1
ATOM 544 C C . GLU A 1 74 ? 5.144 6.653 33.971 1.00 50.84 74 GLU A C 1
ATOM 546 O O . GLU A 1 74 ? 4.465 7.122 34.885 1.00 50.84 74 GLU A O 1
ATOM 551 N N . CYS A 1 75 ? 4.685 5.661 33.212 1.00 51.38 75 CYS A N 1
ATOM 552 C CA . CYS A 1 75 ? 3.629 4.777 33.683 1.00 51.38 75 CYS A CA 1
ATOM 553 C C . CYS A 1 75 ? 4.308 3.654 34.470 1.00 51.38 75 CYS A C 1
ATOM 555 O O . CYS A 1 75 ? 4.914 2.742 33.914 1.00 51.38 75 CYS A O 1
ATOM 557 N N . LYS A 1 76 ? 4.277 3.788 35.800 1.00 38.69 76 LYS A N 1
ATOM 558 C CA . LYS A 1 76 ? 4.649 2.719 36.726 1.00 38.69 76 LYS A CA 1
ATOM 559 C C . LYS A 1 76 ? 3.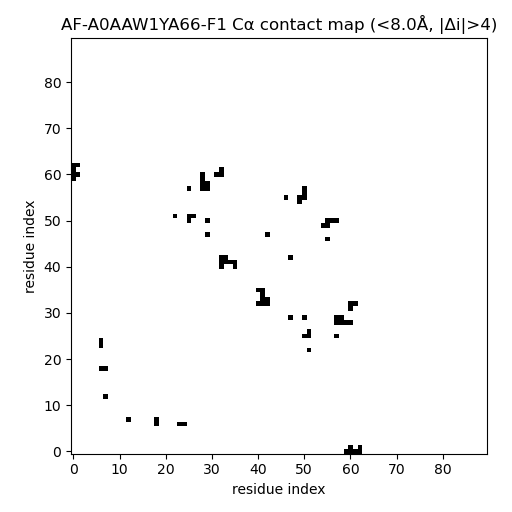919 1.443 36.311 1.00 38.69 76 LYS A C 1
ATOM 561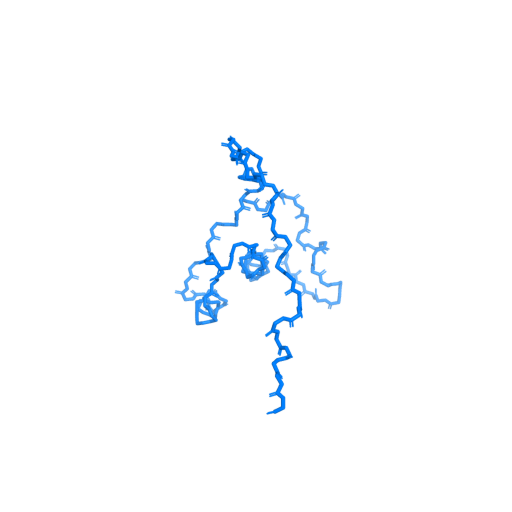 O O . LYS A 1 76 ? 2.695 1.436 36.211 1.00 38.69 76 LYS A O 1
ATOM 566 N N . SER A 1 77 ? 4.690 0.395 36.056 1.00 58.38 77 SER A N 1
ATOM 567 C CA . SER A 1 77 ? 4.185 -0.965 35.974 1.00 58.38 77 SER A CA 1
ATOM 568 C C . SER A 1 77 ? 3.673 -1.350 37.352 1.00 58.38 77 SER A C 1
ATOM 570 O O . SER A 1 77 ? 4.492 -1.627 38.214 1.00 58.38 77 SER A O 1
ATOM 572 N N . ASP A 1 78 ? 2.363 -1.374 37.548 1.00 50.28 78 ASP A N 1
ATOM 573 C CA . ASP A 1 78 ? 1.727 -2.147 38.607 1.00 50.28 78 ASP A CA 1
ATOM 574 C C . ASP A 1 78 ? 0.374 -2.648 38.071 1.00 50.28 78 ASP A C 1
ATOM 576 O O . ASP A 1 78 ? -0.316 -1.943 37.335 1.00 50.28 78 ASP A O 1
ATOM 580 N N . ASP A 1 79 ? 0.057 -3.893 38.426 1.00 51.78 79 ASP A N 1
ATOM 581 C CA . ASP A 1 79 ? -1.168 -4.656 38.145 1.00 51.78 79 ASP A CA 1
ATOM 582 C C . ASP A 1 79 ? -1.188 -5.535 36.878 1.00 51.78 79 ASP A C 1
ATOM 584 O O . ASP A 1 79 ? -1.868 -5.316 35.876 1.00 51.78 79 ASP A O 1
ATOM 588 N N . TYR A 1 80 ? -0.468 -6.651 37.022 1.00 58.47 80 TYR A N 1
ATOM 589 C CA . TYR A 1 80 ? -0.836 -7.981 36.534 1.00 58.47 80 TYR A CA 1
ATOM 590 C C . TYR A 1 80 ? -2.358 -8.208 36.642 1.00 58.47 80 TYR A C 1
ATOM 592 O O . TYR A 1 80 ? -2.879 -8.538 37.707 1.00 58.47 80 TYR A O 1
ATOM 600 N N . ILE A 1 81 ? -3.091 -8.043 35.538 1.00 51.91 81 ILE A N 1
ATOM 601 C CA . ILE A 1 81 ? -4.472 -8.526 35.438 1.00 51.91 81 ILE A CA 1
ATOM 602 C C . ILE A 1 81 ? -4.405 -10.059 35.425 1.00 51.91 81 ILE A C 1
ATOM 604 O O . ILE A 1 81 ? -4.118 -10.681 34.401 1.00 51.91 81 ILE A O 1
ATOM 608 N N . SER A 1 82 ? -4.622 -10.662 36.595 1.00 52.03 82 SER A N 1
ATOM 609 C CA . SER A 1 82 ? -4.702 -12.108 36.799 1.00 52.03 82 SER A CA 1
ATOM 610 C C . SER A 1 82 ? -5.708 -12.747 35.842 1.00 52.03 82 SER A C 1
ATOM 612 O O . SER A 1 82 ? -6.895 -12.421 35.851 1.00 52.03 82 SER A O 1
ATOM 614 N N . ALA A 1 83 ? -5.250 -13.734 35.073 1.00 54.66 83 ALA A N 1
ATOM 615 C CA . ALA A 1 83 ? -6.060 -14.538 34.155 1.00 54.66 83 ALA A CA 1
ATOM 616 C C . ALA A 1 83 ? -7.060 -15.494 34.856 1.00 54.66 83 ALA A C 1
ATOM 618 O O . ALA A 1 83 ? -7.621 -16.375 34.211 1.00 54.66 83 ALA A O 1
ATOM 619 N N . GLU A 1 84 ? -7.313 -15.336 36.159 1.00 57.84 84 GLU A N 1
ATOM 620 C CA . GLU A 1 84 ? -8.147 -16.252 36.953 1.00 57.84 84 GLU A CA 1
ATOM 621 C C . GLU A 1 84 ? -9.640 -15.879 37.029 1.00 57.84 84 GLU A C 1
ATOM 623 O O . GLU A 1 84 ? -10.425 -16.656 37.563 1.00 57.84 84 GLU A O 1
ATOM 628 N N . LEU A 1 85 ? -10.090 -14.746 36.471 1.00 58.91 85 LEU A N 1
ATOM 629 C CA . LEU A 1 85 ? -11.511 -14.343 36.547 1.00 58.91 85 LEU A CA 1
ATOM 630 C C . LEU A 1 85 ? -12.350 -14.631 35.289 1.00 58.91 85 LEU A C 1
ATOM 632 O O . LEU A 1 85 ? -13.558 -14.408 35.311 1.00 58.91 85 LEU A O 1
ATOM 636 N N . LEU A 1 86 ? -11.765 -15.167 34.210 1.00 55.88 86 LEU A N 1
ATOM 637 C CA . LEU A 1 86 ? -12.533 -15.574 33.017 1.00 55.88 86 LEU A CA 1
ATOM 638 C C . LEU A 1 86 ? -13.111 -16.997 33.106 1.00 55.88 86 LEU A C 1
ATOM 640 O O . LEU A 1 86 ? -13.903 -17.381 32.250 1.00 55.88 86 LEU A O 1
ATOM 644 N N . SER A 1 87 ? -12.773 -17.761 34.148 1.00 62.66 87 SER A N 1
ATOM 645 C CA . SER A 1 87 ? -13.388 -19.061 34.438 1.00 62.66 87 SER A CA 1
ATOM 646 C C . SER A 1 87 ? -14.194 -18.986 35.736 1.00 62.66 87 SER A C 1
ATOM 648 O O . SER A 1 87 ? -13.832 -19.584 36.748 1.00 62.66 87 SER A O 1
ATOM 650 N N . GLY A 1 88 ? -15.294 -18.230 35.717 1.00 61.69 88 GLY A N 1
ATOM 651 C CA . GLY A 1 88 ? -16.293 -18.281 36.788 1.00 61.69 88 GLY A CA 1
ATOM 652 C C . GLY A 1 88 ? -16.950 -19.673 36.905 1.00 61.69 88 GLY A C 1
ATOM 653 O O . GLY A 1 88 ? -16.895 -20.457 35.953 1.00 61.69 88 GLY A O 1
ATOM 654 N N . PRO A 1 89 ? -17.554 -20.029 38.058 1.00 66.56 89 PRO A N 1
ATOM 655 C CA . PRO A 1 89 ? -18.030 -21.388 38.295 1.00 66.56 89 PRO A CA 1
ATOM 656 C C . PRO A 1 89 ? -19.321 -21.706 37.527 1.00 66.56 89 PRO A C 1
ATOM 658 O O . PRO A 1 89 ? -20.366 -21.141 37.836 1.00 66.56 89 PRO A O 1
ATOM 661 N N . ARG A 1 90 ? -19.190 -22.707 36.646 1.00 56.31 90 ARG A N 1
ATOM 662 C CA . ARG A 1 90 ? -20.194 -23.605 36.037 1.00 56.31 90 ARG A CA 1
ATOM 663 C C . ARG A 1 90 ? -21.301 -23.013 35.169 1.00 56.31 90 ARG A C 1
ATOM 665 O O . ARG A 1 90 ? -22.264 -22.440 35.714 1.00 56.31 90 ARG A O 1
#

Foldseek 3Di:
DPDPDQLCVVDDPPDDDDSPPVLSVQVVLLVLQQPDPPPVSRDDVVVSVCCSVVVDPRDDRPDCVVVPDPDDDPPDDDDDPDPPPVDDPD

Organism: Rubus argutus (NCBI:txid59490)

InterPro domains:
  IPR051343 G-type lectin S-receptor-like kinases and EP1-like glycoproteins [PTHR47976] (3-59)

Mean predicted aligned error: 14.15 Å

Sequence (90 aa):
MLREGKMKDIVDSEISIDDADERVSTAIVVALWCIQEDMSMRPSMAKVVQVLEGLCPAPQPPTSATMICAGPSECKSDDYISAELLSGPR

Radius of gyration: 20.0 Å; Cα contacts (8 Å, |Δi|>4): 42; chains: 1; bounding box: 35×35×53 Å